Protein AF-A0A380APF4-F1 (afdb_monomer_lit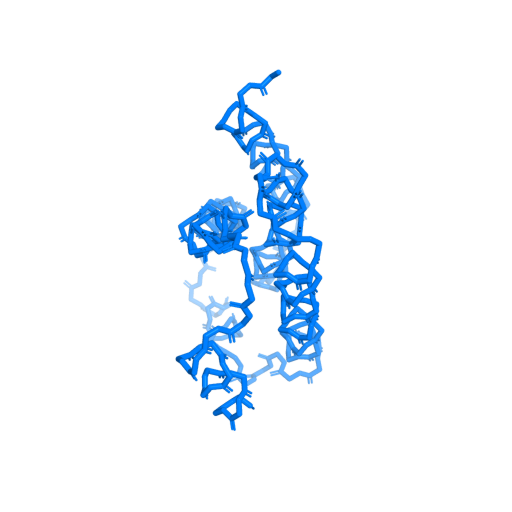e)

Structure (mmCIF, N/CA/C/O backbone):
data_AF-A0A380APF4-F1
#
_entry.id   AF-A0A380APF4-F1
#
loop_
_atom_site.group_PDB
_atom_site.id
_atom_site.type_symbol
_atom_site.label_atom_id
_atom_site.label_alt_id
_atom_site.label_comp_id
_atom_site.label_asym_id
_atom_site.label_entity_id
_atom_site.label_seq_id
_atom_site.pdbx_PDB_ins_code
_atom_site.Cartn_x
_atom_site.Cartn_y
_atom_site.Cartn_z
_atom_site.occupancy
_atom_site.B_iso_or_equiv
_atom_site.auth_seq_id
_atom_site.auth_comp_id
_atom_site.auth_asym_id
_atom_site.auth_atom_id
_atom_site.pdbx_PDB_model_num
ATOM 1 N N . MET A 1 1 ? 12.078 15.109 -6.980 1.00 65.19 1 MET A N 1
ATOM 2 C CA . MET A 1 1 ? 11.778 14.664 -5.598 1.00 65.19 1 MET A CA 1
ATOM 3 C C . MET A 1 1 ? 12.216 13.214 -5.473 1.00 65.19 1 MET A C 1
ATOM 5 O O . MET A 1 1 ? 11.957 12.462 -6.397 1.00 65.19 1 MET A O 1
ATOM 9 N N . ASN A 1 2 ? 12.929 12.839 -4.411 1.00 89.50 2 ASN A N 1
ATOM 10 C CA . ASN A 1 2 ? 13.399 11.462 -4.212 1.00 89.50 2 ASN A CA 1
ATOM 11 C C . ASN A 1 2 ? 12.197 10.524 -3.948 1.00 89.50 2 ASN A C 1
ATOM 13 O O . ASN A 1 2 ? 11.293 10.919 -3.208 1.00 89.50 2 ASN A O 1
ATOM 17 N N . VAL A 1 3 ? 12.190 9.309 -4.517 1.00 90.88 3 VAL A N 1
ATOM 18 C CA . VAL A 1 3 ? 11.136 8.293 -4.308 1.00 90.88 3 VAL A CA 1
ATOM 19 C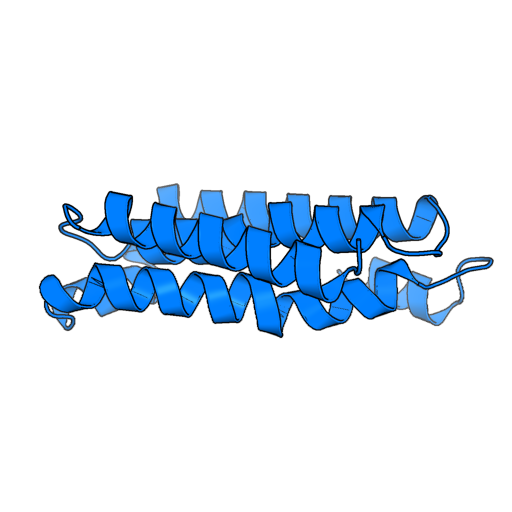 C . VAL A 1 3 ? 10.858 8.050 -2.823 1.00 90.88 3 VAL A C 1
ATOM 21 O O . VAL A 1 3 ? 9.703 7.955 -2.422 1.00 90.88 3 VAL A O 1
ATOM 24 N N . TRP A 1 4 ? 11.895 8.061 -1.984 1.00 92.88 4 TRP A N 1
ATOM 25 C CA . TRP A 1 4 ? 11.771 7.858 -0.540 1.00 92.88 4 TRP A CA 1
ATOM 26 C C . TRP A 1 4 ? 11.082 9.030 0.165 1.00 92.88 4 TRP A C 1
ATOM 28 O O . TRP A 1 4 ? 10.316 8.821 1.101 1.00 92.88 4 TRP A O 1
ATOM 38 N N . ILE A 1 5 ? 11.298 10.260 -0.316 1.00 92.56 5 ILE A N 1
ATOM 39 C CA . ILE A 1 5 ? 10.616 11.457 0.201 1.00 92.56 5 ILE A CA 1
ATOM 40 C C . ILE A 1 5 ? 9.144 11.424 -0.212 1.00 92.56 5 ILE A C 1
ATOM 42 O O . ILE A 1 5 ? 8.271 11.633 0.626 1.00 92.56 5 ILE A O 1
ATOM 46 N N . ALA A 1 6 ? 8.863 11.117 -1.482 1.00 93.50 6 ALA A N 1
ATOM 47 C CA . ALA A 1 6 ? 7.496 10.976 -1.980 1.00 93.50 6 ALA A CA 1
ATOM 48 C C . ALA A 1 6 ? 6.726 9.900 -1.196 1.00 93.50 6 ALA A C 1
ATOM 50 O O . ALA A 1 6 ? 5.604 10.136 -0.753 1.00 93.50 6 ALA A O 1
ATOM 51 N N . LEU A 1 7 ? 7.366 8.752 -0.965 1.00 94.38 7 LEU A N 1
ATOM 52 C CA . LEU A 1 7 ? 6.825 7.651 -0.179 1.00 94.38 7 LEU A CA 1
ATOM 53 C C . LEU A 1 7 ? 6.528 8.073 1.263 1.00 94.38 7 LEU A C 1
ATOM 55 O O . LEU A 1 7 ? 5.424 7.836 1.746 1.00 94.38 7 LEU A O 1
ATOM 59 N N . ALA A 1 8 ? 7.484 8.717 1.940 1.00 94.50 8 ALA A N 1
ATOM 60 C CA . ALA A 1 8 ? 7.302 9.180 3.313 1.00 94.50 8 ALA A CA 1
ATOM 61 C C . ALA A 1 8 ? 6.128 10.163 3.425 1.00 94.50 8 ALA A C 1
ATOM 63 O O . ALA A 1 8 ? 5.298 10.028 4.320 1.00 94.50 8 ALA A O 1
ATOM 64 N N . VAL A 1 9 ? 6.011 11.107 2.485 1.00 95.19 9 VAL A N 1
ATOM 65 C CA . VAL A 1 9 ? 4.893 12.061 2.438 1.00 95.19 9 VAL A CA 1
ATOM 66 C C . VAL A 1 9 ? 3.560 11.338 2.238 1.00 95.19 9 VAL A C 1
ATOM 68 O O . VAL A 1 9 ? 2.617 11.589 2.986 1.00 95.19 9 VAL A O 1
ATOM 71 N N . VAL A 1 10 ? 3.475 10.411 1.279 1.00 95.75 10 VAL A N 1
ATOM 72 C CA . VAL A 1 10 ? 2.248 9.639 1.024 1.00 95.75 10 VAL A CA 1
ATOM 73 C C . VAL A 1 10 ? 1.855 8.807 2.244 1.00 95.75 10 VAL A C 1
ATOM 75 O O . VAL A 1 10 ? 0.697 8.846 2.654 1.00 95.75 10 VAL A O 1
ATOM 78 N N . LEU A 1 11 ? 2.805 8.111 2.873 1.00 95.50 11 LEU A N 1
ATOM 79 C CA . LEU A 1 11 ? 2.547 7.319 4.076 1.00 95.50 11 LEU A CA 1
ATOM 80 C C . LEU A 1 11 ? 2.087 8.186 5.250 1.00 95.50 11 LEU A C 1
ATOM 82 O O . LEU A 1 11 ? 1.141 7.809 5.934 1.00 95.50 11 LEU A O 1
ATOM 86 N N . LEU A 1 12 ? 2.693 9.358 5.461 1.00 96.31 12 LEU A N 1
ATOM 87 C CA . LEU A 1 12 ? 2.281 10.286 6.518 1.00 96.31 12 LEU A CA 1
ATOM 88 C C . LEU A 1 12 ? 0.865 10.824 6.291 1.00 96.31 12 LEU A C 1
ATOM 90 O O . LEU A 1 12 ? 0.074 10.869 7.233 1.00 96.31 12 LEU A O 1
ATOM 94 N N . ILE A 1 13 ? 0.522 11.187 5.051 1.00 96.00 13 ILE A N 1
ATOM 95 C CA . ILE A 1 13 ? -0.831 11.639 4.700 1.00 96.00 13 ILE A CA 1
ATOM 96 C C . ILE A 1 13 ? -1.840 10.516 4.952 1.00 96.00 13 ILE A C 1
ATOM 98 O O . ILE A 1 13 ? -2.846 10.732 5.627 1.00 96.00 13 ILE A O 1
ATOM 102 N N . LEU A 1 14 ? -1.565 9.305 4.463 1.00 96.00 14 LEU A N 1
ATOM 103 C CA . LEU A 1 14 ? -2.450 8.155 4.653 1.00 96.00 14 LEU A CA 1
ATOM 104 C C . LEU A 1 14 ? -2.588 7.776 6.129 1.00 96.00 14 LEU A C 1
ATOM 106 O O . LEU A 1 14 ? -3.694 7.493 6.577 1.00 96.00 14 LEU A O 1
ATOM 110 N N . ALA A 1 15 ? -1.502 7.817 6.900 1.00 94.88 15 ALA A N 1
ATOM 111 C CA . ALA A 1 15 ? -1.520 7.549 8.333 1.00 94.88 15 ALA A CA 1
ATOM 112 C C . ALA A 1 15 ? -2.362 8.585 9.087 1.00 94.88 15 ALA A C 1
ATOM 114 O O . ALA A 1 15 ? -3.174 8.217 9.935 1.00 94.88 15 ALA A O 1
ATOM 115 N N . LEU A 1 16 ? -2.225 9.870 8.751 1.00 95.25 16 LEU A N 1
ATOM 116 C CA . LEU A 1 16 ? -3.028 10.935 9.346 1.00 95.25 16 LEU A CA 1
ATOM 117 C C . LEU A 1 16 ? -4.520 10.757 9.027 1.00 95.25 16 LEU A C 1
ATOM 119 O O . LEU A 1 16 ? -5.356 10.836 9.928 1.00 95.25 16 LEU A O 1
ATOM 123 N N . LEU A 1 17 ? -4.859 10.470 7.768 1.00 93.94 17 LEU A N 1
ATOM 124 C CA . LEU A 1 17 ? -6.240 10.208 7.354 1.00 93.94 17 LEU A CA 1
ATOM 125 C C . LEU A 1 17 ? -6.812 8.964 8.045 1.00 93.94 17 LEU A C 1
ATOM 127 O O . LEU A 1 17 ? -7.935 9.006 8.556 1.00 93.94 17 LEU A O 1
ATOM 131 N N . ALA A 1 18 ? -6.031 7.885 8.129 1.00 92.94 18 ALA A N 1
ATOM 132 C CA . ALA A 1 18 ? -6.407 6.662 8.828 1.00 92.94 18 ALA A CA 1
ATOM 133 C C . ALA A 1 18 ? -6.665 6.924 10.314 1.00 92.94 18 ALA A C 1
ATOM 135 O O . ALA A 1 18 ? -7.669 6.466 10.859 1.00 92.94 18 ALA A O 1
ATOM 136 N N . PHE A 1 19 ? -5.811 7.718 10.958 1.00 93.25 19 PHE A N 1
ATOM 137 C CA . PHE A 1 19 ? -5.971 8.102 12.353 1.00 93.25 19 PHE A CA 1
ATOM 138 C C . PHE A 1 19 ? -7.251 8.914 12.583 1.00 93.25 19 PHE A C 1
ATOM 140 O O . PHE A 1 19 ? -8.050 8.564 13.450 1.00 93.25 19 PHE A O 1
ATOM 147 N N . ILE A 1 20 ? -7.477 9.972 11.795 1.00 92.06 20 ILE A N 1
ATOM 148 C CA . ILE A 1 20 ? -8.646 10.856 11.937 1.00 92.06 20 ILE A CA 1
ATOM 149 C C . ILE A 1 20 ? -9.945 10.076 11.725 1.00 92.06 20 ILE A C 1
ATOM 151 O O . ILE A 1 20 ? -10.861 10.167 12.540 1.00 92.06 20 ILE A O 1
ATOM 155 N N . THR A 1 21 ? -10.020 9.281 10.659 1.00 89.00 21 THR A N 1
ATOM 156 C CA . THR A 1 21 ? -11.238 8.534 10.312 1.00 89.00 21 THR A CA 1
ATOM 157 C C . THR A 1 21 ? -11.501 7.348 11.242 1.00 89.00 21 THR A C 1
ATOM 159 O O . THR A 1 21 ? -12.656 6.979 11.439 1.00 89.00 21 THR A O 1
ATOM 162 N N . SER A 1 22 ? -10.466 6.784 11.873 1.00 88.06 22 SER A N 1
ATOM 163 C CA . SER A 1 22 ? -10.614 5.664 12.814 1.00 88.06 22 SER A CA 1
ATOM 164 C C . SER A 1 22 ? -10.918 6.099 14.252 1.00 88.06 22 SER A C 1
ATOM 166 O O . SER A 1 22 ? -11.282 5.259 15.068 1.00 88.06 22 SER A O 1
ATOM 168 N N . ARG A 1 23 ? -10.820 7.395 14.593 1.00 86.19 23 ARG A N 1
ATOM 169 C CA . ARG A 1 23 ? -11.109 7.906 15.952 1.00 86.19 23 ARG A CA 1
ATOM 170 C C . ARG A 1 23 ? -12.539 7.657 16.430 1.00 86.19 23 ARG A C 1
ATOM 172 O O . ARG A 1 23 ? -12.746 7.497 17.627 1.00 86.19 23 ARG A O 1
ATOM 179 N N . GLY A 1 24 ? -13.505 7.641 15.516 1.00 80.62 24 GLY A N 1
ATOM 180 C CA . GLY A 1 24 ? -14.911 7.352 15.818 1.00 80.62 24 GLY A CA 1
ATOM 181 C C . GLY A 1 24 ? -15.311 5.895 15.578 1.00 80.62 24 GLY A C 1
ATOM 182 O O . GLY A 1 24 ? -16.490 5.566 15.685 1.00 80.62 24 GLY A O 1
ATOM 183 N N . ALA A 1 25 ? -14.365 5.029 15.203 1.00 81.00 25 ALA A N 1
ATOM 184 C CA . ALA A 1 25 ? -14.671 3.655 14.841 1.00 81.00 25 ALA A CA 1
ATOM 185 C C . ALA A 1 25 ? -14.992 2.819 16.088 1.00 81.00 25 ALA A C 1
ATOM 187 O O . ALA A 1 25 ? -14.204 2.739 17.027 1.00 81.00 25 ALA A O 1
ATOM 188 N N . GLN A 1 26 ? -16.149 2.160 16.071 1.00 75.81 26 GLN A N 1
ATOM 189 C CA . GLN A 1 26 ? -16.549 1.194 17.103 1.00 75.81 26 GLN A CA 1
ATOM 190 C C . GLN A 1 26 ? -16.079 -0.233 16.792 1.00 75.81 26 GLN A C 1
ATOM 192 O O . GLN A 1 26 ? -16.362 -1.169 17.539 1.00 75.81 26 GLN A O 1
ATOM 197 N N . ASP A 1 27 ? -15.400 -0.422 15.663 1.00 77.38 27 ASP A N 1
ATOM 198 C CA . ASP A 1 27 ? -14.851 -1.703 15.265 1.00 77.38 27 ASP A CA 1
ATOM 199 C C . ASP A 1 27 ? -13.493 -1.555 14.577 1.00 77.38 27 ASP A C 1
ATOM 201 O O . ASP A 1 27 ? -12.985 -0.466 14.311 1.00 77.38 27 ASP A O 1
ATOM 205 N N . THR A 1 28 ? -12.911 -2.709 14.303 1.00 81.50 28 THR A N 1
ATOM 206 C CA . THR A 1 28 ? -11.592 -2.904 13.727 1.00 81.50 28 THR A CA 1
ATOM 207 C C . THR A 1 28 ? -11.615 -2.968 12.192 1.00 81.50 28 THR A C 1
ATOM 209 O O . THR A 1 28 ? -10.596 -3.284 11.590 1.00 81.50 28 THR A O 1
ATOM 212 N N . ARG A 1 29 ? -12.725 -2.656 11.501 1.00 83.56 29 ARG A N 1
ATOM 213 C CA . ARG A 1 29 ? -12.765 -2.649 10.020 1.00 83.56 29 ARG A CA 1
ATOM 214 C C . ARG A 1 29 ? -11.937 -1.519 9.403 1.00 83.56 29 ARG A C 1
ATOM 216 O O . ARG A 1 29 ? -11.138 -1.814 8.507 1.00 83.56 29 ARG A O 1
ATOM 223 N N . PRO A 1 30 ? -12.074 -0.252 9.849 1.00 81.88 30 PRO A N 1
ATOM 224 C CA . PRO A 1 30 ? -11.411 0.878 9.207 1.00 81.88 30 PRO A CA 1
ATOM 225 C C . PRO A 1 30 ? -9.893 0.741 9.176 1.00 81.88 30 PRO A C 1
ATOM 227 O O . PRO A 1 30 ? -9.282 1.049 8.159 1.00 81.88 30 PRO A O 1
ATOM 230 N N . MET A 1 31 ? -9.278 0.204 10.232 1.00 83.75 31 MET A N 1
ATOM 231 C CA . MET A 1 31 ? -7.822 0.033 10.284 1.00 83.75 31 MET A CA 1
ATOM 232 C C . MET A 1 31 ? -7.289 -0.931 9.213 1.00 83.75 31 MET A C 1
ATOM 234 O O . MET A 1 31 ? -6.267 -0.638 8.597 1.00 83.75 31 MET A O 1
ATOM 238 N N . PHE A 1 32 ? -7.980 -2.044 8.937 1.00 85.44 32 PHE A N 1
ATOM 239 C CA . PHE A 1 32 ? -7.560 -2.972 7.882 1.00 85.44 32 PHE A CA 1
ATOM 240 C C . PHE A 1 32 ? -7.846 -2.407 6.495 1.00 85.44 32 PHE A C 1
ATOM 242 O O . PHE A 1 32 ? -7.012 -2.546 5.605 1.00 85.44 32 PHE A O 1
ATOM 249 N N . LEU A 1 33 ? -8.981 -1.724 6.314 1.00 88.50 33 LEU A N 1
ATOM 250 C CA . LEU A 1 33 ? -9.284 -1.041 5.057 1.00 88.50 33 LEU A CA 1
ATOM 251 C C . LEU A 1 33 ? -8.214 0.001 4.723 1.00 88.50 33 LEU A C 1
ATOM 253 O O . LEU A 1 33 ? -7.710 0.002 3.603 1.00 88.50 33 LEU A O 1
ATOM 257 N N . TRP A 1 34 ? -7.819 0.835 5.684 1.00 91.50 34 TRP A N 1
ATOM 258 C CA . TRP A 1 34 ? -6.740 1.803 5.489 1.00 91.50 34 TRP A CA 1
ATOM 259 C C . TRP A 1 34 ? -5.396 1.136 5.231 1.00 91.50 34 TRP A C 1
ATOM 261 O O . TRP A 1 34 ? -4.700 1.532 4.300 1.00 91.50 34 TRP A O 1
ATOM 271 N N . GLY A 1 35 ? -5.057 0.102 6.002 1.00 89.56 35 GLY A N 1
ATOM 272 C CA . GLY A 1 35 ? -3.825 -0.651 5.807 1.00 89.56 35 GLY A CA 1
ATOM 273 C C . GLY A 1 35 ? -3.707 -1.209 4.389 1.00 89.56 35 GLY A C 1
ATOM 274 O O . GLY A 1 35 ? -2.741 -0.914 3.692 1.00 89.56 35 GLY A O 1
ATOM 275 N N . PHE A 1 36 ? -4.686 -2.001 3.938 1.00 91.44 36 PHE A N 1
ATOM 276 C CA . PHE A 1 36 ? -4.611 -2.614 2.611 1.00 91.44 36 PHE A CA 1
ATOM 277 C C . PHE A 1 36 ? -4.667 -1.558 1.512 1.00 91.44 36 PHE A C 1
ATOM 279 O O . PHE A 1 36 ? -3.816 -1.558 0.630 1.00 91.44 36 PHE A O 1
ATOM 286 N N . ASN A 1 37 ? -5.604 -0.609 1.577 1.00 93.94 37 ASN A N 1
ATOM 287 C CA . ASN A 1 37 ? -5.735 0.388 0.516 1.00 93.94 37 ASN A CA 1
ATOM 288 C C . ASN A 1 37 ? -4.549 1.366 0.453 1.00 93.94 37 ASN A C 1
ATOM 290 O O . ASN A 1 37 ? -4.346 1.970 -0.597 1.00 93.94 37 ASN A O 1
ATOM 294 N N . ALA A 1 38 ? -3.708 1.466 1.493 1.00 94.50 38 ALA A N 1
ATOM 295 C CA . ALA A 1 38 ? -2.443 2.199 1.419 1.00 94.50 38 ALA A CA 1
ATOM 296 C C . ALA A 1 38 ? -1.462 1.611 0.389 1.00 94.50 38 ALA A C 1
ATOM 298 O O . ALA A 1 38 ? -0.648 2.351 -0.167 1.00 94.50 38 ALA A O 1
ATOM 299 N N . MET A 1 39 ? -1.571 0.314 0.071 1.00 94.56 39 MET A N 1
ATOM 300 C CA . MET A 1 39 ? -0.736 -0.319 -0.953 1.00 94.56 39 MET A CA 1
ATOM 301 C C . MET A 1 39 ? -0.942 0.302 -2.336 1.00 94.56 39 MET A C 1
ATOM 303 O O . MET A 1 39 ? 0.010 0.397 -3.102 1.00 94.56 39 MET A O 1
ATOM 307 N N . GLY A 1 40 ? -2.156 0.756 -2.664 1.00 94.38 40 GLY A N 1
ATOM 308 C CA . GLY A 1 40 ? -2.464 1.343 -3.973 1.00 94.38 40 GLY A CA 1
ATOM 309 C C . GLY A 1 40 ? -1.646 2.610 -4.255 1.00 94.38 40 GLY A C 1
ATOM 310 O O . GLY A 1 40 ? -0.838 2.613 -5.186 1.00 94.38 40 GLY A O 1
ATOM 311 N N . PRO A 1 41 ? -1.784 3.673 -3.439 1.00 95.81 41 PRO A N 1
ATOM 312 C CA . PRO A 1 41 ? -0.997 4.894 -3.584 1.00 95.81 41 PRO A CA 1
ATOM 313 C C . PRO A 1 41 ? 0.513 4.657 -3.519 1.00 95.81 41 PRO A C 1
ATOM 315 O O . PRO A 1 41 ? 1.251 5.250 -4.300 1.00 95.81 41 PRO A O 1
ATOM 318 N N . VAL A 1 42 ? 0.988 3.768 -2.640 1.00 95.81 42 VAL A N 1
ATOM 319 C CA . VAL A 1 42 ? 2.423 3.457 -2.560 1.00 95.81 42 VAL A CA 1
ATOM 320 C C . VAL A 1 42 ? 2.922 2.777 -3.836 1.00 95.81 42 VAL A C 1
ATOM 322 O O . VAL A 1 42 ? 3.952 3.164 -4.386 1.00 95.81 42 VAL A O 1
ATOM 325 N N . THR A 1 43 ? 2.167 1.811 -4.356 1.00 95.50 43 THR A N 1
ATOM 326 C CA . THR A 1 43 ? 2.502 1.137 -5.616 1.00 95.50 43 THR A CA 1
ATOM 327 C C . THR A 1 43 ? 2.556 2.132 -6.773 1.00 95.50 43 THR A C 1
ATOM 329 O O . THR A 1 43 ? 3.461 2.056 -7.604 1.00 95.50 43 THR A O 1
ATOM 332 N N . LEU A 1 44 ? 1.642 3.108 -6.806 1.00 95.81 44 LEU A N 1
ATOM 333 C CA . LEU A 1 44 ? 1.667 4.187 -7.795 1.00 95.81 44 LEU A CA 1
ATOM 334 C C . LEU A 1 44 ? 2.933 5.041 -7.681 1.00 95.81 44 LEU A C 1
ATOM 336 O O . LEU A 1 44 ? 3.542 5.334 -8.706 1.00 95.81 44 LEU A O 1
ATOM 340 N N . VAL A 1 45 ? 3.372 5.389 -6.465 1.00 96.00 45 VAL A N 1
ATOM 341 C CA . VAL A 1 45 ? 4.648 6.097 -6.254 1.00 96.00 45 VAL A CA 1
ATOM 342 C C . VAL A 1 45 ? 5.808 5.278 -6.825 1.00 96.00 45 VAL A C 1
ATOM 344 O O . VAL A 1 45 ? 6.596 5.803 -7.609 1.00 96.00 45 VAL A O 1
ATOM 347 N N . TYR A 1 46 ? 5.899 3.986 -6.508 1.00 95.06 46 TYR A N 1
ATOM 348 C CA . TYR A 1 46 ? 6.977 3.141 -7.029 1.00 95.06 46 TYR A CA 1
ATOM 349 C C . TYR A 1 46 ? 6.938 2.965 -8.547 1.00 95.06 46 TYR A C 1
ATOM 351 O O . TYR A 1 46 ? 7.993 2.952 -9.176 1.00 95.06 46 TYR A O 1
ATOM 359 N N . CYS A 1 47 ? 5.756 2.861 -9.154 1.00 94.50 47 CYS A N 1
ATOM 360 C CA . CYS A 1 47 ? 5.629 2.760 -10.608 1.00 94.50 47 CYS A CA 1
ATOM 361 C C . CYS A 1 47 ? 5.935 4.090 -11.311 1.00 94.50 47 CYS A C 1
ATOM 363 O O . CYS A 1 47 ? 6.505 4.076 -12.400 1.00 94.50 47 CYS A O 1
ATOM 365 N N . TYR A 1 48 ? 5.588 5.223 -10.694 1.00 95.00 48 TYR A N 1
ATOM 366 C CA . TYR A 1 48 ? 5.853 6.558 -11.234 1.00 95.00 48 TYR A CA 1
ATOM 367 C C . TYR A 1 48 ? 7.347 6.900 -11.223 1.00 95.00 48 TYR A C 1
ATOM 369 O O . TYR A 1 48 ? 7.860 7.436 -12.199 1.00 95.00 48 TYR A O 1
ATOM 377 N N . PHE A 1 49 ? 8.048 6.575 -10.132 1.00 93.62 49 PHE A N 1
ATOM 378 C CA . PHE A 1 49 ? 9.486 6.839 -9.986 1.00 93.62 49 PHE A CA 1
ATOM 379 C C . PHE A 1 49 ? 10.388 5.698 -10.477 1.00 93.62 49 PHE A C 1
ATOM 381 O O . PHE A 1 49 ? 11.600 5.881 -10.539 1.00 93.62 49 PHE A O 1
ATOM 388 N N . GLY A 1 50 ? 9.836 4.521 -10.774 1.00 91.31 50 GLY A N 1
ATOM 389 C CA . GLY A 1 50 ? 10.611 3.382 -11.265 1.00 91.31 50 GLY A CA 1
ATOM 390 C C . GLY A 1 50 ? 11.130 3.613 -12.680 1.00 91.31 50 GLY A C 1
ATOM 391 O O . GLY A 1 50 ? 10.439 4.214 -13.501 1.00 91.31 50 GLY A O 1
ATOM 392 N N . GLU A 1 51 ? 12.311 3.096 -13.000 1.00 91.81 51 GLU A N 1
ATOM 393 C CA . GLU A 1 51 ? 12.906 3.178 -14.344 1.00 91.81 51 GLU A CA 1
ATOM 394 C C . GLU A 1 51 ? 12.555 1.969 -15.224 1.00 91.81 51 GLU A C 1
ATOM 396 O O . GLU A 1 51 ? 12.942 1.919 -16.388 1.00 91.81 51 GLU A O 1
ATOM 401 N N . GLY A 1 52 ? 11.817 0.994 -14.686 1.00 88.75 52 GLY A N 1
ATOM 402 C CA . GLY A 1 52 ? 11.450 -0.228 -15.391 1.00 88.75 52 GLY A CA 1
ATOM 403 C C . GLY A 1 52 ? 10.460 -0.028 -16.537 1.00 88.75 52 GLY A C 1
ATOM 404 O O . GLY A 1 52 ? 9.809 1.019 -16.664 1.00 88.75 52 GLY A O 1
ATOM 405 N N . ASP A 1 53 ? 10.310 -1.069 -17.352 1.00 91.25 53 ASP A N 1
ATOM 406 C CA . ASP A 1 53 ? 9.440 -1.035 -18.523 1.00 91.25 53 ASP A CA 1
ATOM 407 C C . ASP A 1 53 ? 7.961 -0.912 -18.135 1.00 91.25 53 ASP A C 1
ATOM 409 O O . ASP A 1 53 ? 7.506 -1.367 -17.077 1.00 91.25 53 ASP A O 1
ATOM 413 N N . LEU A 1 54 ? 7.167 -0.327 -19.039 1.00 90.69 54 LEU A N 1
ATOM 414 C CA . LEU A 1 54 ? 5.727 -0.158 -18.830 1.00 90.69 54 LEU A CA 1
ATOM 415 C C . LEU A 1 54 ? 5.030 -1.499 -18.569 1.00 90.69 54 LEU A C 1
ATOM 417 O O . LEU A 1 54 ? 4.090 -1.552 -17.781 1.00 90.69 54 LEU A O 1
ATOM 421 N N . SER A 1 55 ? 5.502 -2.581 -19.195 1.00 88.62 55 SER A N 1
ATOM 422 C CA . SER A 1 55 ? 4.907 -3.909 -19.030 1.00 88.62 55 SER A CA 1
ATOM 423 C C . SER A 1 55 ? 5.041 -4.446 -17.598 1.00 88.62 55 SER A C 1
ATOM 425 O O . SER A 1 55 ? 4.054 -4.931 -17.044 1.00 88.62 55 SER A O 1
ATOM 427 N N . HIS A 1 56 ? 6.205 -4.294 -16.952 1.00 88.88 56 HIS A N 1
ATOM 428 C CA . HIS A 1 56 ? 6.409 -4.713 -15.559 1.00 88.88 56 HIS A CA 1
ATOM 429 C C . HIS A 1 56 ? 5.574 -3.870 -14.602 1.00 88.88 56 HIS A C 1
ATOM 431 O O . HIS A 1 56 ? 4.877 -4.415 -13.748 1.00 88.88 56 HIS A O 1
ATOM 437 N N . LYS A 1 57 ? 5.564 -2.546 -14.793 1.00 92.31 57 LYS A N 1
ATOM 438 C CA . LYS A 1 57 ? 4.736 -1.622 -14.000 1.00 92.31 57 LYS A CA 1
ATOM 439 C C . LYS A 1 57 ? 3.244 -1.930 -14.137 1.00 92.31 57 LYS A C 1
ATOM 441 O O . LYS A 1 57 ? 2.528 -1.949 -13.138 1.00 92.31 57 LYS A O 1
ATOM 446 N N . AL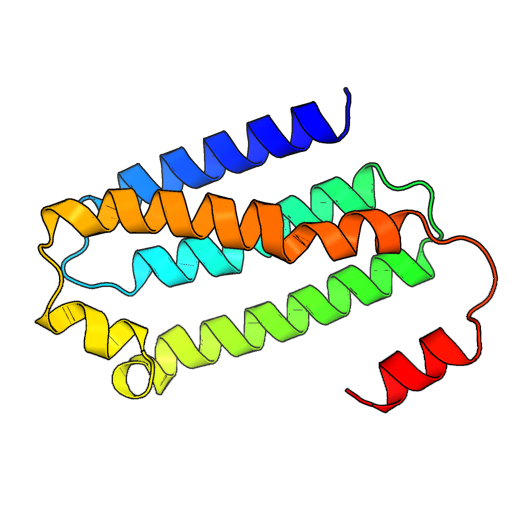A A 1 58 ? 2.777 -2.223 -15.351 1.00 91.50 58 ALA A N 1
ATOM 447 C CA . ALA A 1 58 ? 1.389 -2.593 -15.605 1.00 91.50 58 ALA A CA 1
ATOM 448 C C . ALA A 1 58 ? 1.003 -3.893 -14.886 1.00 91.50 58 ALA A C 1
ATOM 450 O O . ALA A 1 58 ? -0.063 -3.947 -14.272 1.00 91.50 58 ALA A O 1
ATOM 451 N N . LEU A 1 59 ? 1.874 -4.912 -14.894 1.00 90.38 59 LEU A N 1
ATOM 452 C CA . LEU A 1 59 ? 1.611 -6.155 -14.167 1.00 90.38 59 LEU A CA 1
ATOM 453 C C . LEU A 1 59 ? 1.523 -5.922 -12.654 1.00 90.38 59 LEU A C 1
ATOM 455 O O . LEU A 1 59 ? 0.607 -6.440 -12.018 1.00 90.38 59 LEU A O 1
ATOM 459 N N . ILE A 1 60 ? 2.436 -5.129 -12.081 1.00 92.25 60 ILE A N 1
ATOM 460 C CA . ILE A 1 60 ? 2.407 -4.792 -10.649 1.00 92.25 60 ILE A CA 1
ATOM 461 C C . ILE A 1 60 ? 1.068 -4.134 -10.299 1.00 92.25 60 ILE A C 1
ATOM 463 O O . ILE A 1 60 ? 0.393 -4.571 -9.367 1.00 92.25 60 ILE A O 1
ATOM 467 N N . LEU A 1 61 ? 0.651 -3.123 -11.067 1.00 94.62 61 LEU A N 1
ATOM 468 C CA . LEU A 1 61 ? -0.617 -2.427 -10.839 1.00 94.62 61 LEU A CA 1
ATOM 469 C C . LEU A 1 61 ? -1.823 -3.362 -10.970 1.00 94.62 61 LEU A C 1
ATOM 471 O O . LEU A 1 61 ? -2.751 -3.270 -10.168 1.00 94.62 61 LEU A O 1
ATOM 475 N N . LEU A 1 62 ? -1.801 -4.285 -11.933 1.00 93.56 62 LEU A N 1
ATOM 476 C CA . LEU A 1 62 ? -2.864 -5.270 -12.122 1.00 93.56 62 LEU A CA 1
ATOM 477 C C . LEU A 1 62 ? -2.950 -6.237 -10.933 1.00 93.56 62 LEU A C 1
ATOM 479 O O . LEU A 1 62 ? -4.032 -6.443 -10.387 1.00 93.56 62 LEU A O 1
ATOM 483 N N . MET A 1 63 ? -1.817 -6.782 -10.490 1.00 91.00 63 MET A N 1
ATOM 484 C CA . MET A 1 63 ? -1.750 -7.712 -9.358 1.00 91.00 63 MET A CA 1
ATOM 485 C C . MET A 1 63 ? -2.168 -7.046 -8.047 1.00 91.00 63 MET A C 1
ATOM 487 O O . MET A 1 63 ? -2.987 -7.595 -7.308 1.00 91.00 63 MET A O 1
ATOM 491 N N . VAL A 1 64 ? -1.671 -5.834 -7.780 1.00 93.88 64 VAL A N 1
ATOM 492 C CA . VAL A 1 64 ? -2.089 -5.044 -6.615 1.00 93.88 64 VAL A CA 1
ATOM 493 C C . VAL A 1 64 ? -3.579 -4.717 -6.705 1.00 93.88 64 VAL A C 1
ATOM 495 O O . VAL A 1 64 ? -4.293 -4.879 -5.720 1.00 93.88 64 VAL A O 1
ATOM 498 N N . GLY A 1 65 ? -4.088 -4.340 -7.880 1.00 93.62 65 GLY A N 1
ATOM 499 C CA . GLY A 1 65 ? -5.512 -4.080 -8.096 1.00 93.62 65 GLY A CA 1
ATOM 500 C C . GLY A 1 65 ? -6.396 -5.292 -7.785 1.00 93.62 65 GLY A C 1
ATOM 501 O O . GLY A 1 65 ? -7.356 -5.174 -7.022 1.00 93.62 65 GLY A O 1
ATOM 502 N N . LEU A 1 66 ? -6.049 -6.472 -8.310 1.00 93.25 66 LEU A N 1
ATOM 503 C CA . LEU A 1 66 ? -6.765 -7.723 -8.030 1.00 93.25 66 LEU A CA 1
ATOM 504 C C . LEU A 1 66 ? -6.702 -8.100 -6.546 1.00 93.25 66 LEU A C 1
ATOM 506 O O . LEU A 1 66 ? -7.715 -8.486 -5.956 1.00 93.25 66 LEU A O 1
ATOM 510 N N . TYR A 1 67 ? -5.530 -7.951 -5.927 1.00 92.06 67 TYR A N 1
ATOM 511 C CA . TYR A 1 67 ? -5.342 -8.205 -4.504 1.00 92.06 67 TYR A CA 1
ATOM 512 C C . TYR A 1 67 ? -6.215 -7.283 -3.646 1.00 92.06 67 TYR A C 1
ATOM 514 O O . TYR A 1 67 ? -6.942 -7.760 -2.772 1.00 92.06 67 TYR A O 1
ATOM 522 N N . LEU A 1 68 ? -6.208 -5.975 -3.922 1.00 93.38 68 LEU A N 1
ATOM 523 C CA . LEU A 1 68 ? -7.019 -4.996 -3.198 1.00 93.38 68 LEU A CA 1
ATOM 524 C C . LEU A 1 68 ? -8.510 -5.232 -3.399 1.00 93.38 68 LEU A C 1
ATOM 526 O O . LEU A 1 68 ? -9.269 -5.154 -2.434 1.00 93.38 68 LEU A O 1
ATOM 530 N N . LEU A 1 69 ? -8.945 -5.567 -4.614 1.00 93.25 69 LEU A N 1
ATOM 531 C CA . LEU A 1 69 ? -10.337 -5.919 -4.877 1.00 93.25 69 LEU A CA 1
ATOM 532 C C . LEU A 1 69 ? -10.762 -7.116 -4.018 1.00 93.25 69 LEU A C 1
ATOM 534 O O . LEU A 1 69 ? -11.771 -7.049 -3.314 1.00 93.25 69 LEU A O 1
ATOM 538 N N . ARG A 1 70 ? -9.958 -8.186 -4.012 1.00 90.75 70 ARG A N 1
ATOM 539 C CA . ARG A 1 70 ? -10.214 -9.376 -3.195 1.00 90.75 70 ARG A CA 1
ATOM 540 C C . ARG A 1 70 ? -10.257 -9.036 -1.705 1.00 90.75 70 ARG A C 1
ATOM 542 O O . ARG A 1 70 ? -11.199 -9.442 -1.027 1.00 90.75 70 ARG A O 1
ATOM 549 N N . MET A 1 71 ? -9.281 -8.287 -1.192 1.00 89.56 71 MET A N 1
ATOM 550 C CA . MET A 1 71 ? -9.225 -7.934 0.231 1.00 89.56 71 MET A CA 1
ATOM 551 C C . MET A 1 71 ? -10.392 -7.041 0.652 1.00 89.56 71 MET A C 1
ATOM 553 O O . MET A 1 71 ? -11.003 -7.292 1.689 1.00 89.56 71 MET A O 1
ATOM 557 N N . ASN A 1 72 ? -10.782 -6.068 -0.173 1.00 89.62 72 ASN A N 1
ATOM 558 C CA . ASN A 1 72 ? -11.953 -5.236 0.094 1.00 89.62 72 ASN A CA 1
ATOM 559 C C . ASN A 1 72 ? -13.254 -6.062 0.085 1.00 89.62 72 ASN A C 1
ATOM 561 O O . ASN A 1 72 ? -14.104 -5.862 0.953 1.00 89.62 72 ASN A O 1
ATOM 565 N N . ILE A 1 73 ? -13.410 -7.038 -0.820 1.00 88.19 73 ILE A N 1
ATOM 566 C CA . ILE A 1 73 ? -14.564 -7.960 -0.807 1.00 88.19 73 ILE A CA 1
ATOM 567 C C . ILE A 1 73 ? -14.587 -8.781 0.487 1.00 88.19 73 ILE A C 1
ATOM 569 O O . ILE A 1 73 ? -15.633 -8.890 1.128 1.00 88.19 73 ILE A O 1
ATOM 573 N N . VAL A 1 74 ? -13.444 -9.329 0.903 1.00 87.12 74 VAL A N 1
ATOM 574 C CA . VAL A 1 74 ? -13.343 -10.127 2.133 1.00 87.12 74 VAL A CA 1
ATOM 575 C C . VAL A 1 74 ? -13.674 -9.281 3.366 1.00 87.12 74 VAL A C 1
ATOM 577 O O . VAL A 1 74 ? -14.466 -9.705 4.204 1.00 87.12 74 VAL A O 1
ATOM 580 N N . LEU A 1 75 ? -13.144 -8.061 3.457 1.00 83.00 75 LEU A N 1
ATOM 581 C CA . LEU A 1 75 ? -13.368 -7.173 4.601 1.00 83.00 75 LEU A CA 1
ATOM 582 C C . LEU A 1 75 ? -14.778 -6.584 4.666 1.00 83.00 75 LEU A C 1
ATOM 584 O O . LEU A 1 75 ? -15.236 -6.242 5.753 1.00 83.00 75 LEU A O 1
ATOM 588 N N . THR A 1 76 ? -15.474 -6.463 3.535 1.00 81.19 76 THR A N 1
ATOM 589 C CA . THR A 1 76 ? -16.844 -5.926 3.502 1.00 81.19 76 THR A CA 1
ATOM 590 C C . THR A 1 76 ? -17.901 -7.013 3.643 1.00 81.19 76 THR A C 1
ATOM 592 O O . THR A 1 76 ? -18.859 -6.831 4.390 1.00 81.19 76 THR A O 1
ATOM 595 N N . ARG A 1 77 ? -17.737 -8.153 2.960 1.00 83.69 77 ARG A N 1
ATOM 596 C CA . ARG A 1 77 ? -18.759 -9.210 2.890 1.00 83.69 77 ARG A CA 1
ATOM 597 C C . ARG A 1 77 ? -18.485 -10.411 3.794 1.00 83.69 77 ARG A C 1
ATOM 599 O O . ARG A 1 77 ? -19.426 -11.088 4.181 1.00 83.69 77 ARG A O 1
ATOM 606 N N . TRP A 1 78 ? -17.224 -10.691 4.118 1.00 82.69 78 TRP A N 1
ATOM 607 C CA . TRP A 1 78 ? -16.806 -11.888 4.869 1.00 82.69 78 TRP A CA 1
ATOM 608 C C . TRP A 1 78 ? -16.105 -11.525 6.184 1.00 82.69 78 TRP A C 1
ATOM 610 O O . TRP A 1 78 ? -15.377 -12.335 6.756 1.00 82.69 78 TRP A O 1
ATOM 620 N N . TYR A 1 79 ? -16.345 -10.307 6.681 1.00 79.31 79 TYR A N 1
ATOM 621 C CA . TYR A 1 79 ? -15.641 -9.732 7.824 1.00 79.31 79 TYR A CA 1
ATOM 622 C C . TYR A 1 79 ? -15.609 -10.653 9.047 1.00 79.31 79 TYR A C 1
ATOM 624 O O . TYR A 1 79 ? -14.546 -10.837 9.636 1.00 79.31 79 TYR A O 1
ATOM 632 N N . GLY A 1 80 ? -16.740 -11.280 9.390 1.00 75.31 80 GLY A N 1
ATOM 633 C CA . GLY A 1 80 ? -16.864 -12.164 10.555 1.00 75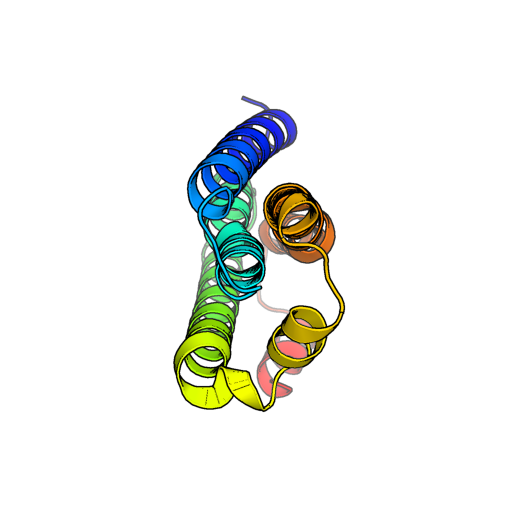.31 80 GLY A CA 1
ATOM 634 C C . GLY A 1 80 ? -15.902 -13.358 10.558 1.00 75.31 80 GLY A C 1
ATOM 635 O O . GLY A 1 80 ? -15.559 -13.858 11.623 1.00 75.31 80 GLY A O 1
ATOM 636 N N . ASN A 1 81 ? -15.397 -13.764 9.389 1.00 78.38 81 ASN A N 1
ATOM 637 C CA . ASN A 1 81 ? -14.451 -14.874 9.249 1.00 78.38 81 ASN A CA 1
ATOM 638 C C . ASN A 1 81 ? -12.983 -14.424 9.300 1.00 78.38 81 ASN A C 1
ATOM 640 O O . ASN A 1 81 ? -12.073 -15.247 9.204 1.00 78.38 81 ASN A O 1
ATOM 644 N N . THR A 1 82 ? -12.727 -13.122 9.428 1.00 78.75 82 THR A N 1
ATOM 645 C CA . THR A 1 82 ? -11.372 -12.567 9.412 1.00 78.75 82 THR A CA 1
ATOM 646 C C . THR A 1 82 ? -10.801 -12.429 10.820 1.00 78.75 82 THR A C 1
ATOM 648 O O . THR A 1 82 ? -11.525 -12.261 11.804 1.00 78.75 82 THR A O 1
ATOM 651 N N . ALA A 1 83 ? -9.470 -12.424 10.924 1.00 73.69 83 ALA A N 1
ATOM 652 C CA . ALA A 1 83 ? -8.791 -12.087 12.176 1.00 73.69 83 ALA A CA 1
ATOM 653 C C . ALA A 1 83 ? -9.172 -10.682 12.684 1.00 73.69 83 ALA A C 1
ATOM 655 O O . ALA A 1 83 ? -9.170 -10.442 13.889 1.00 73.69 83 ALA A O 1
ATOM 656 N N . ALA A 1 84 ? -9.568 -9.781 11.779 1.00 74.88 84 ALA A N 1
ATOM 657 C CA . ALA A 1 84 ? -10.032 -8.446 12.120 1.00 74.88 84 ALA A CA 1
ATOM 658 C C . ALA A 1 84 ? -11.284 -8.455 13.001 1.00 74.88 84 ALA A C 1
ATOM 660 O O . ALA A 1 84 ? -11.337 -7.712 13.980 1.00 74.88 84 ALA A O 1
ATOM 661 N N . ALA A 1 85 ? -12.250 -9.330 12.708 1.00 77.19 85 ALA A N 1
ATOM 662 C CA . ALA A 1 85 ? -13.440 -9.482 13.539 1.00 77.19 85 ALA A CA 1
ATOM 663 C C . ALA A 1 85 ? -13.093 -9.986 14.942 1.00 77.19 85 ALA A C 1
ATOM 665 O O . ALA A 1 85 ? -13.622 -9.462 15.913 1.00 77.19 85 ALA A O 1
ATOM 666 N N . LYS A 1 86 ? -12.138 -10.917 15.058 1.00 79.38 86 LYS A N 1
ATOM 667 C CA . LYS A 1 86 ? -11.684 -11.452 16.354 1.00 79.38 86 LYS A CA 1
ATOM 668 C C . LYS A 1 86 ? -10.978 -10.407 17.220 1.00 79.38 86 LYS A C 1
ATOM 670 O O . LYS A 1 86 ? -11.058 -10.465 18.439 1.00 79.38 86 LYS A O 1
ATOM 675 N N . LEU A 1 87 ? -10.297 -9.444 16.595 1.00 79.88 87 LEU A N 1
ATOM 676 C CA . LEU A 1 87 ? -9.642 -8.330 17.290 1.00 79.88 87 LEU A CA 1
ATOM 677 C C . LEU A 1 87 ? -10.641 -7.350 17.919 1.00 79.88 87 LEU A C 1
ATOM 679 O O . LEU A 1 87 ? -10.296 -6.698 18.901 1.00 79.88 87 LEU A O 1
ATOM 683 N N . LYS A 1 88 ? -11.866 -7.256 17.386 1.00 77.19 88 LYS A N 1
ATOM 684 C CA . LYS A 1 88 ? -12.898 -6.342 17.894 1.00 77.19 88 LYS A CA 1
ATOM 685 C C . LYS A 1 88 ? -13.233 -6.610 19.364 1.00 77.19 88 LYS A C 1
ATOM 687 O O . LYS A 1 88 ? -13.437 -5.664 20.114 1.00 77.19 88 LYS A O 1
ATOM 692 N N . ASP A 1 89 ? -13.270 -7.878 19.761 1.00 78.19 89 ASP A N 1
ATOM 693 C CA . ASP A 1 89 ? -13.756 -8.284 21.085 1.00 78.19 89 ASP A CA 1
ATOM 694 C C . ASP A 1 89 ? -12.685 -8.182 22.183 1.00 78.19 89 ASP A C 1
ATOM 696 O O . ASP A 1 89 ? -12.995 -8.276 23.368 1.00 78.19 89 ASP A O 1
ATOM 700 N N . VAL A 1 90 ? -11.420 -7.977 21.802 1.00 83.69 90 VAL A N 1
ATOM 701 C CA . VAL A 1 90 ? -10.272 -7.928 22.725 1.00 83.69 90 VAL A CA 1
ATOM 702 C C . VAL A 1 90 ? -9.559 -6.578 22.741 1.00 83.69 90 VAL A C 1
ATOM 704 O O . VAL A 1 90 ? -8.835 -6.283 23.691 1.00 83.69 90 VAL A O 1
ATOM 707 N N . MET A 1 91 ? -9.731 -5.748 21.709 1.00 81.19 91 MET A N 1
ATOM 708 C CA . MET A 1 91 ? -9.010 -4.484 21.582 1.00 81.19 91 MET A CA 1
ATOM 709 C C . MET A 1 91 ? -9.780 -3.309 22.212 1.00 81.19 91 MET A C 1
ATOM 711 O O . MET A 1 91 ? -10.923 -3.051 21.832 1.00 81.19 91 MET A O 1
ATOM 715 N N . PRO A 1 92 ? -9.144 -2.511 23.093 1.00 83.12 92 PRO A N 1
ATOM 716 C CA . PRO A 1 92 ? -9.709 -1.246 23.547 1.00 83.12 92 PRO A CA 1
ATOM 717 C C . PRO A 1 92 ? -9.911 -0.282 22.373 1.00 83.12 92 PRO A C 1
ATOM 719 O O . PRO A 1 92 ? -8.990 -0.040 21.592 1.00 83.12 92 PRO A O 1
ATOM 722 N N . THR A 1 93 ? -11.082 0.347 22.288 1.00 81.19 93 THR A N 1
ATOM 723 C CA . THR A 1 93 ? -11.439 1.281 21.200 1.00 81.19 93 THR A CA 1
ATOM 724 C C . THR A 1 93 ? -10.454 2.446 21.050 1.00 81.19 93 THR A C 1
ATOM 726 O O . THR A 1 93 ? -10.199 2.908 19.942 1.00 81.19 93 THR A O 1
ATOM 729 N N . GLN A 1 94 ? -9.813 2.873 22.143 1.00 82.75 94 GLN A N 1
ATOM 730 C CA . GLN A 1 94 ? -8.786 3.924 22.138 1.00 82.75 94 GLN A CA 1
ATOM 731 C C . GLN A 1 94 ? -7.515 3.547 21.352 1.00 82.75 94 GLN A C 1
ATOM 733 O O . GLN A 1 94 ? -6.782 4.433 20.914 1.00 82.75 94 GLN A O 1
ATOM 738 N N . GLN A 1 95 ? -7.242 2.251 21.158 1.00 86.12 95 GLN A N 1
ATOM 739 C CA . GLN A 1 95 ? -6.062 1.765 20.432 1.00 86.12 95 GLN A CA 1
ATOM 740 C C . GLN A 1 95 ? -6.306 1.622 18.923 1.00 86.12 95 GLN A C 1
ATOM 742 O O . GLN A 1 95 ? -5.348 1.572 18.152 1.00 86.12 95 GLN A O 1
ATOM 747 N N . VAL A 1 96 ? -7.569 1.620 18.481 1.00 84.88 96 VAL A N 1
ATOM 748 C CA . VAL A 1 96 ? -7.953 1.431 17.071 1.00 84.88 96 VAL A CA 1
ATOM 749 C C . VAL A 1 96 ? -7.301 2.462 16.132 1.00 84.88 96 VAL A C 1
ATOM 751 O O . VAL A 1 96 ? -6.771 2.053 15.096 1.00 84.88 96 VAL A O 1
ATOM 754 N N . PRO A 1 97 ? -7.234 3.771 16.461 1.00 87.56 97 PRO A N 1
ATOM 755 C CA . PRO A 1 97 ? -6.599 4.755 15.580 1.00 87.56 97 PRO A CA 1
ATOM 756 C C . PRO A 1 97 ? -5.093 4.541 15.421 1.00 87.56 97 PRO A C 1
ATOM 758 O O . PRO A 1 97 ? -4.553 4.707 14.330 1.00 87.56 97 PRO A O 1
ATOM 761 N N . TRP A 1 98 ? -4.410 4.143 16.495 1.00 89.44 98 TRP A N 1
ATOM 762 C CA . TRP A 1 98 ? -2.979 3.845 16.454 1.00 89.44 98 TRP A CA 1
ATOM 763 C C . TRP A 1 98 ? -2.692 2.564 15.682 1.00 89.44 98 TRP A C 1
ATOM 765 O O . TRP A 1 98 ? -1.730 2.511 14.916 1.00 89.44 98 TRP A O 1
ATOM 775 N N . LEU A 1 99 ? -3.563 1.561 15.811 1.00 89.25 99 LEU A N 1
ATOM 776 C CA . LEU A 1 99 ? -3.460 0.355 15.006 1.00 89.25 99 LEU A CA 1
ATOM 777 C C . LEU A 1 99 ? -3.668 0.660 13.515 1.00 89.25 99 LEU A C 1
ATOM 779 O O . LEU A 1 99 ? -2.931 0.131 12.689 1.00 89.25 99 LEU A O 1
ATOM 783 N N . ALA A 1 100 ? -4.589 1.562 13.159 1.00 89.38 100 ALA A N 1
ATOM 784 C CA . ALA A 1 100 ? -4.768 2.013 11.777 1.00 89.38 100 ALA A CA 1
ATOM 785 C C . ALA A 1 100 ? -3.495 2.654 11.202 1.00 89.38 100 ALA A C 1
ATOM 787 O O . ALA A 1 100 ? -3.075 2.300 10.101 1.00 89.38 100 ALA A O 1
ATOM 788 N N . VAL A 1 101 ? -2.834 3.528 11.970 1.00 92.81 101 VAL A N 1
ATOM 789 C CA . VAL A 1 101 ? -1.534 4.111 11.593 1.00 92.81 101 VAL A CA 1
ATOM 790 C C . VAL A 1 101 ? -0.487 3.019 11.386 1.00 92.81 101 VAL A C 1
ATOM 792 O O . VAL A 1 101 ? 0.194 3.000 10.361 1.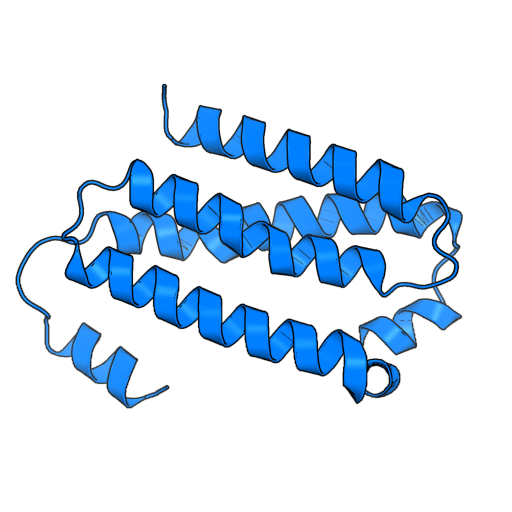00 92.81 101 VAL A O 1
ATOM 795 N N . MET A 1 102 ? -0.379 2.077 12.324 1.00 93.50 102 MET A N 1
ATOM 796 C CA . MET A 1 102 ? 0.590 0.986 12.236 1.00 93.50 102 MET A CA 1
ATOM 797 C C . MET A 1 102 ? 0.350 0.113 10.996 1.00 93.50 102 MET A C 1
ATOM 799 O O . MET A 1 102 ? 1.299 -0.223 10.290 1.00 93.50 102 MET A O 1
ATOM 803 N N . MET A 1 103 ? -0.911 -0.200 10.686 1.00 92.62 103 MET A N 1
ATOM 804 C CA . MET A 1 103 ? -1.282 -0.970 9.497 1.00 92.62 103 MET A CA 1
ATOM 805 C C . MET A 1 103 ? -0.907 -0.241 8.206 1.00 92.62 103 MET A C 1
ATOM 807 O O . MET A 1 103 ? -0.350 -0.869 7.310 1.00 92.62 103 MET A O 1
ATOM 811 N N . VAL A 1 104 ? -1.130 1.076 8.117 1.00 94.62 104 VAL A N 1
ATOM 812 C CA . VAL A 1 104 ? -0.689 1.882 6.963 1.00 94.62 104 VAL A CA 1
ATOM 813 C C . VAL A 1 104 ? 0.828 1.819 6.795 1.00 94.62 104 VAL A C 1
ATOM 815 O O . VAL A 1 104 ? 1.308 1.619 5.683 1.00 94.62 104 VAL A O 1
ATOM 818 N N . MET A 1 105 ? 1.596 1.934 7.879 1.00 93.88 105 MET A N 1
ATOM 819 C CA . MET A 1 105 ? 3.061 1.905 7.801 1.00 93.88 105 MET A CA 1
ATOM 820 C C . MET A 1 105 ? 3.600 0.523 7.409 1.00 93.88 105 MET A C 1
ATOM 822 O O . MET A 1 105 ? 4.537 0.430 6.618 1.00 93.88 105 MET A O 1
ATOM 826 N N . ILE A 1 106 ? 3.005 -0.558 7.919 1.00 93.56 106 ILE A N 1
ATOM 827 C CA . ILE A 1 106 ? 3.443 -1.927 7.612 1.00 93.56 106 ILE A CA 1
ATOM 828 C C . ILE A 1 106 ? 3.012 -2.332 6.199 1.00 93.56 106 ILE A C 1
ATOM 830 O O . ILE A 1 106 ? 3.846 -2.762 5.403 1.00 93.56 106 ILE A O 1
ATOM 834 N N . PHE A 1 107 ? 1.727 -2.196 5.869 1.00 93.00 107 PHE A N 1
ATOM 835 C CA . PHE A 1 107 ? 1.195 -2.637 4.579 1.00 93.00 107 PHE A CA 1
ATOM 836 C C . PHE A 1 107 ? 1.581 -1.686 3.448 1.00 93.00 107 PHE A C 1
ATOM 838 O O . PHE A 1 107 ? 2.000 -2.136 2.386 1.00 93.00 107 PHE A O 1
ATOM 845 N N . GLY A 1 108 ? 1.514 -0.377 3.685 1.00 89.62 108 GLY A N 1
ATOM 846 C CA . GLY A 1 108 ? 1.991 0.620 2.736 1.00 89.62 108 GLY A CA 1
ATOM 847 C C . GLY A 1 108 ? 3.513 0.613 2.602 1.00 89.62 108 GLY A C 1
ATOM 848 O O . GLY A 1 108 ? 4.014 0.699 1.496 1.00 89.62 108 GLY A O 1
ATOM 849 N N . GLY A 1 109 ? 4.271 0.488 3.691 1.00 90.44 109 GLY A N 1
ATOM 850 C CA . GLY A 1 109 ? 5.736 0.534 3.643 1.00 90.44 109 GLY A CA 1
ATOM 851 C C . GLY A 1 109 ? 6.378 -0.823 3.356 1.00 90.44 109 GLY A C 1
ATOM 852 O O . GLY A 1 109 ? 6.839 -1.088 2.248 1.00 90.44 109 GLY A O 1
ATOM 853 N N . LEU A 1 110 ? 6.434 -1.685 4.374 1.00 90.00 110 LEU A N 1
ATOM 854 C CA . LEU A 1 110 ? 7.203 -2.935 4.326 1.00 90.00 110 LEU A CA 1
ATOM 855 C C . LEU A 1 110 ? 6.684 -3.910 3.265 1.00 90.00 110 LEU A C 1
ATOM 857 O O . LEU A 1 110 ? 7.478 -4.487 2.527 1.00 90.00 110 LEU A O 1
ATOM 861 N N . TYR A 1 111 ? 5.365 -4.087 3.166 1.00 90.25 111 TYR A N 1
ATOM 862 C CA . TYR A 1 111 ? 4.791 -5.060 2.229 1.00 90.25 111 TYR A CA 1
ATOM 863 C C . TYR A 1 111 ? 4.885 -4.601 0.773 1.00 90.25 111 TYR A C 1
ATOM 865 O O . TYR A 1 111 ? 4.908 -5.445 -0.119 1.00 90.25 111 TYR A O 1
ATOM 873 N N . CYS A 1 112 ? 4.966 -3.292 0.522 1.00 92.62 112 CYS A N 1
ATOM 874 C CA . CYS A 1 112 ? 5.132 -2.766 -0.831 1.00 92.62 112 CYS A CA 1
ATOM 875 C C . CYS A 1 112 ? 6.597 -2.676 -1.267 1.00 92.62 112 CYS A C 1
ATOM 877 O O . CYS A 1 112 ? 6.855 -2.419 -2.439 1.00 92.62 112 CYS A O 1
ATOM 879 N N . LEU A 1 113 ? 7.565 -2.895 -0.371 1.00 91.06 113 LEU A N 1
ATOM 880 C CA . LEU A 1 113 ? 8.989 -2.800 -0.700 1.00 91.06 113 LEU A CA 1
ATOM 881 C C . LEU A 1 113 ? 9.400 -3.702 -1.888 1.00 91.06 113 LEU A C 1
ATOM 883 O O . LEU A 1 113 ? 10.114 -3.215 -2.765 1.00 91.06 113 LEU A O 1
ATOM 887 N N . PRO A 1 114 ? 8.891 -4.948 -2.024 1.00 91.00 114 PRO A N 1
ATOM 888 C CA . PRO A 1 114 ? 9.068 -5.755 -3.233 1.00 91.00 114 PRO A CA 1
ATOM 889 C C . PRO A 1 114 ?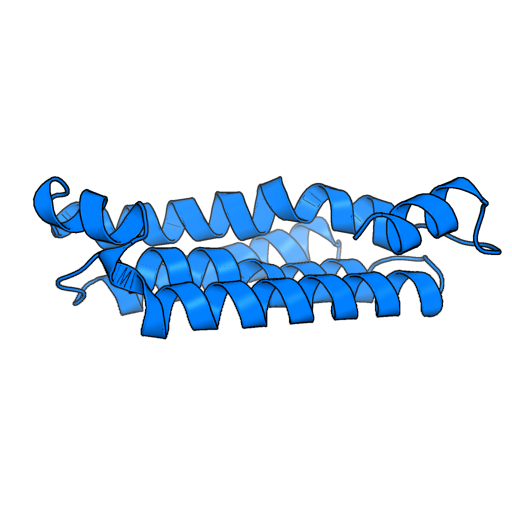 8.688 -5.053 -4.545 1.00 91.00 114 PRO A C 1
ATOM 891 O O . PRO A 1 114 ? 9.337 -5.264 -5.569 1.00 91.00 114 PRO A O 1
ATOM 894 N N . PHE A 1 115 ? 7.670 -4.188 -4.523 1.00 92.62 115 PHE A N 1
ATOM 895 C CA . PHE A 1 115 ? 7.189 -3.478 -5.709 1.00 92.62 115 PHE A CA 1
ATOM 896 C C . PHE A 1 115 ? 8.161 -2.400 -6.176 1.00 92.62 115 PHE A C 1
ATOM 898 O O . PHE A 1 115 ? 8.195 -2.115 -7.369 1.00 92.62 115 PHE A O 1
ATOM 905 N N . TYR A 1 116 ? 8.975 -1.843 -5.273 1.00 93.12 116 TYR A N 1
ATOM 906 C CA . TYR A 1 116 ? 10.059 -0.945 -5.658 1.00 93.12 116 TYR A CA 1
ATOM 907 C C . TYR A 1 116 ? 11.061 -1.666 -6.559 1.00 93.12 116 TYR A C 1
ATOM 909 O O . TYR A 1 116 ? 11.340 -1.190 -7.648 1.00 93.12 116 TYR A O 1
ATOM 917 N N . TRP A 1 117 ? 11.571 -2.834 -6.157 1.00 90.38 117 TRP A N 1
ATOM 918 C CA . TRP A 1 117 ? 12.527 -3.562 -7.001 1.00 90.38 117 TRP A CA 1
ATOM 919 C C . TRP A 1 117 ? 11.887 -4.052 -8.296 1.00 90.38 117 TRP A C 1
ATOM 921 O O . TRP A 1 117 ? 12.504 -3.965 -9.354 1.00 90.38 117 TRP A O 1
ATOM 931 N N . ALA A 1 118 ? 10.634 -4.507 -8.232 1.00 88.50 118 ALA A N 1
ATOM 932 C CA . ALA A 1 118 ? 9.907 -4.924 -9.422 1.00 88.50 118 ALA A CA 1
ATOM 933 C C . ALA A 1 118 ? 9.687 -3.761 -10.410 1.00 88.50 118 ALA A C 1
ATOM 935 O O . ALA A 1 118 ? 9.753 -3.979 -11.618 1.00 88.50 118 ALA A O 1
ATOM 936 N N . SER A 1 119 ? 9.480 -2.527 -9.931 1.00 91.88 119 SER A N 1
ATOM 937 C CA . SER A 1 119 ? 9.284 -1.355 -10.794 1.00 91.88 119 SER A CA 1
ATOM 938 C C . SER A 1 119 ? 10.568 -0.834 -11.451 1.00 91.88 119 SER A C 1
ATOM 940 O O . SER A 1 119 ? 10.478 0.041 -12.314 1.00 91.88 119 SER A O 1
ATOM 942 N N . GLN A 1 120 ? 11.738 -1.369 -11.080 1.00 92.12 120 GLN A N 1
ATOM 943 C CA . GLN A 1 120 ? 13.035 -1.077 -11.707 1.00 92.12 120 GLN A CA 1
ATOM 944 C C . GLN A 1 120 ? 13.430 -2.091 -12.792 1.00 92.12 120 GLN A C 1
ATOM 946 O O . GLN A 1 120 ? 14.432 -1.891 -13.472 1.00 92.12 120 GLN A O 1
ATOM 951 N N . LEU A 1 121 ? 12.689 -3.193 -12.954 1.00 89.31 121 LEU A N 1
ATOM 952 C CA . LEU A 1 121 ? 13.037 -4.234 -13.924 1.00 89.31 121 LEU A CA 1
ATOM 953 C C . LEU A 1 121 ? 12.889 -3.729 -15.365 1.00 89.31 121 LEU A C 1
ATOM 955 O O . LEU A 1 121 ? 11.859 -3.168 -15.736 1.00 89.31 121 LEU A O 1
ATOM 959 N N . GLN A 1 122 ? 13.922 -3.972 -16.168 1.00 87.00 122 GLN A N 1
ATOM 960 C CA . GLN A 1 122 ? 13.993 -3.627 -17.586 1.00 87.00 122 GLN A CA 1
ATOM 961 C C . GLN A 1 122 ? 14.302 -4.871 -18.423 1.00 87.00 122 GLN A C 1
ATOM 963 O O . GLN A 1 122 ? 14.950 -5.811 -17.952 1.00 87.00 122 GLN A O 1
ATOM 968 N N . GLY A 1 123 ? 13.889 -4.842 -19.685 1.00 83.56 123 GLY A N 1
ATOM 969 C CA . GLY A 1 123 ? 14.161 -5.877 -20.670 1.00 83.56 123 GLY A CA 1
ATOM 970 C C . GLY A 1 123 ? 13.026 -6.886 -20.821 1.00 83.56 123 GLY A C 1
ATOM 971 O O . GLY A 1 123 ? 11.984 -6.832 -20.175 1.00 83.56 123 GLY A O 1
ATOM 972 N N . THR A 1 124 ? 13.221 -7.836 -21.731 1.00 83.12 124 THR A N 1
ATOM 973 C CA . THR A 1 124 ? 12.212 -8.853 -22.037 1.00 83.12 124 THR A CA 1
ATOM 974 C C . THR A 1 124 ? 11.916 -9.753 -20.843 1.00 83.12 124 THR A C 1
ATOM 976 O O . THR A 1 124 ? 12.800 -10.074 -20.049 1.00 83.12 124 THR A O 1
ATOM 979 N N . TRP A 1 125 ? 10.677 -10.237 -20.781 1.00 82.50 125 TRP A N 1
ATOM 980 C CA . TRP A 1 125 ? 10.220 -11.135 -19.730 1.00 82.50 125 TRP A CA 1
ATOM 981 C C . TRP A 1 125 ? 11.030 -12.432 -19.693 1.00 82.50 125 TRP A C 1
ATOM 983 O O . TRP A 1 125 ? 11.001 -13.227 -20.634 1.00 82.50 125 TRP A O 1
ATOM 993 N N . GLY A 1 126 ? 11.747 -12.645 -18.590 1.00 81.12 126 GLY A N 1
ATOM 994 C CA . GLY A 1 126 ? 12.518 -13.865 -18.362 1.00 81.12 126 GLY A CA 1
ATOM 995 C C . GLY A 1 126 ? 11.630 -15.047 -17.964 1.00 81.12 126 GLY A C 1
ATOM 996 O O . GLY A 1 126 ? 10.528 -14.869 -17.446 1.00 81.12 126 GLY A O 1
ATOM 997 N N . ALA A 1 127 ? 12.132 -16.273 -18.134 1.00 80.75 127 ALA A N 1
ATOM 998 C CA . ALA A 1 127 ? 11.397 -17.498 -17.796 1.00 80.75 127 ALA A CA 1
ATOM 999 C C . ALA A 1 127 ? 10.883 -17.521 -16.341 1.00 80.75 127 ALA A C 1
ATOM 1001 O O . ALA A 1 127 ? 9.763 -17.952 -16.090 1.00 80.75 127 ALA A O 1
ATOM 1002 N N . LEU A 1 128 ? 11.658 -16.993 -15.385 1.00 79.38 128 LEU A N 1
ATOM 1003 C CA . LEU A 1 128 ? 11.243 -16.903 -13.978 1.00 79.38 128 LEU A CA 1
ATOM 1004 C C . LEU A 1 128 ? 10.051 -15.961 -13.765 1.00 79.38 128 LEU A C 1
ATOM 1006 O O . LEU A 1 128 ? 9.201 -16.233 -12.924 1.00 79.38 128 LEU A O 1
ATOM 1010 N N . GLN A 1 129 ? 9.966 -14.874 -14.536 1.00 77.88 129 GLN A N 1
ATOM 1011 C CA . GLN A 1 129 ? 8.854 -13.927 -14.447 1.00 77.88 129 GLN A CA 1
ATOM 1012 C C . GLN A 1 129 ? 7.576 -14.546 -15.029 1.00 77.88 129 GLN A C 1
ATOM 1014 O O . GLN A 1 129 ? 6.508 -14.414 -14.441 1.00 77.88 129 GLN A O 1
ATOM 1019 N N . TRP A 1 130 ? 7.695 -15.303 -16.124 1.00 79.19 130 TRP A N 1
ATOM 1020 C CA . TRP A 1 130 ? 6.582 -16.079 -16.680 1.00 79.19 130 TRP A CA 1
ATOM 1021 C C . TRP A 1 130 ? 6.093 -17.181 -15.742 1.00 79.19 130 TRP A C 1
ATOM 1023 O O . TRP A 1 130 ? 4.888 -17.339 -15.565 1.00 79.19 130 TRP A O 1
ATOM 1033 N N . LEU A 1 131 ? 7.011 -17.914 -15.106 1.00 77.50 131 LEU A N 1
ATOM 1034 C CA . LEU A 1 131 ? 6.658 -18.929 -14.112 1.00 77.50 131 LEU A CA 1
ATOM 1035 C C . LEU A 1 131 ? 5.945 -18.315 -12.904 1.00 77.50 131 LEU A C 1
ATOM 1037 O O . LEU A 1 131 ? 4.963 -18.881 -12.432 1.00 77.50 131 LEU A O 1
ATOM 1041 N N . ALA A 1 132 ? 6.389 -17.142 -12.442 1.00 72.38 132 ALA A N 1
ATOM 1042 C CA . ALA A 1 132 ? 5.727 -16.431 -11.355 1.00 72.38 132 ALA A CA 1
ATOM 1043 C C . ALA A 1 132 ? 4.272 -16.075 -11.713 1.00 72.38 132 ALA A C 1
ATOM 1045 O O . ALA A 1 132 ? 3.382 -16.334 -10.908 1.00 72.38 132 ALA A O 1
ATOM 1046 N N . ILE A 1 133 ? 4.020 -15.582 -12.933 1.00 74.75 133 ILE A N 1
ATOM 1047 C CA . ILE A 1 133 ? 2.662 -15.289 -13.428 1.00 74.75 133 ILE A CA 1
ATOM 1048 C C . ILE A 1 133 ? 1.816 -16.564 -13.548 1.00 74.75 133 ILE A C 1
ATOM 1050 O O . ILE A 1 133 ? 0.648 -16.565 -13.179 1.00 74.75 133 ILE A O 1
ATOM 1054 N N . GLY A 1 134 ? 2.382 -17.656 -14.068 1.00 66.88 134 GLY A N 1
ATOM 1055 C CA . GLY A 1 134 ? 1.647 -18.911 -14.269 1.00 66.88 134 GLY A CA 1
ATOM 1056 C C . GLY A 1 134 ? 1.305 -19.664 -12.978 1.00 66.88 134 GLY A C 1
ATOM 1057 O O . GLY A 1 134 ? 0.503 -20.592 -13.013 1.00 66.88 134 GLY A O 1
ATOM 1058 N N . SER A 1 135 ? 1.924 -19.289 -11.856 1.00 59.28 135 SER A N 1
ATOM 1059 C CA . SER A 1 135 ? 1.715 -19.912 -10.541 1.00 59.28 135 SER A CA 1
ATOM 1060 C C . SER A 1 135 ? 0.674 -19.208 -9.657 1.00 59.28 135 SER A C 1
ATOM 1062 O O . SER A 1 135 ? 0.342 -19.731 -8.592 1.00 59.28 135 SER A O 1
ATOM 1064 N N . THR A 1 136 ? 0.180 -18.040 -10.083 1.00 50.22 136 THR A N 1
ATOM 1065 C CA . THR A 1 136 ? -0.877 -17.253 -9.415 1.00 50.22 136 THR A CA 1
ATOM 1066 C C . THR A 1 136 ? -2.249 -17.492 -10.016 1.00 50.22 136 THR A C 1
ATOM 1068 O O . THR A 1 136 ? -3.217 -17.543 -9.224 1.00 50.22 136 THR A O 1
#

Sequence (136 aa):
MNVWIALAVVLLILALLAFITSRGAQDTRPMFLWGFNAMGPVTLVYCYFGEGDLSHKALILLMVGLYLLRMNIVLTRWYGNTAAAKLKDVMPTQQVPWLAVMMVMIFGGLYCLPFYWASQLQGTWGALQWLAIGST

Radius of gyration: 16.51 Å; chains: 1; bounding box: 33×35×46 Å

Foldseek 3Di:
DDLVVVLVVLLVVLLVVLLVVLLPDLFLLSLLLSLLVLQQVLLVSLLVPAPADPVLSVVSNVVSVVVNVVSVCCSPPVVCVDVRVVCSVVDDSNCSSVSSSVSSCCSNPVVCPVSNVSSHDYDDDDPVNVVVVVVD

pLDDT: mean 87.54, std 7.82, range [50.22, 96.31]

Organism: Serratia marcescens (NCBI:txid615)

Secondary structure (DSSP, 8-state):
--HHHHHHHHHHHHHHHHHHHHTT-SSSHHHHHHHHHTHHHHHHHHHHH--S-HHHHHHHHHHHHHHHHHHHHHHHHSGGGSHHHHHHTTS-GGGHHHHHHHHIIIIIIITTHHHHHHTT--SS--HHHHHHHHT-